Protein AF-A0A5E5Q3W7-F1 (afdb_monomer_lite)

Radius of gyration: 12.16 Å; chains: 1; bounding box: 30×17×28 Å

Sequence (59 aa):
MSTSVEHSNKDKCFFGKLEMIDDLATFEVDTVENLERNFQDSVNHYIDTCKQLNREAQN

Foldseek 3Di:
DDKDWDADPPVQKIKIWDPQFPDTFIFIGNDPVCVVVRVVVSVVVQCVVCVVVVHHDGD

pLDDT: mean 92.99, std 4.33, range [71.56, 97.81]

Secondary structure (DSSP, 8-state):
--EEEEEETTTTEEEEEE-S-SS--EEEESSGGGHHHHHHHHHHHHHHHHHHTT-----

Structure (mmCIF, N/CA/C/O backbone):
data_AF-A0A5E5Q3W7-F1
#
_entry.id   AF-A0A5E5Q3W7-F1
#
loop_
_atom_site.group_PDB
_atom_site.id
_atom_site.type_symbol
_atom_site.label_atom_id
_atom_site.label_alt_id
_atom_site.label_comp_id
_atom_site.label_asym_id
_atom_site.label_entity_id
_atom_site.label_seq_id
_atom_site.pdbx_PDB_ins_code
_atom_site.Cartn_x
_atom_site.Cartn_y
_atom_site.Cartn_z
_atom_site.occupancy
_atom_site.B_iso_or_equiv
_atom_site.auth_seq_id
_atom_site.auth_comp_id
_atom_site.auth_asym_id
_atom_site.auth_atom_id
_atom_site.pdbx_PDB_model_num
ATOM 1 N N . MET A 1 1 ? 1.183 10.371 5.967 1.00 85.25 1 MET A N 1
ATOM 2 C CA . MET A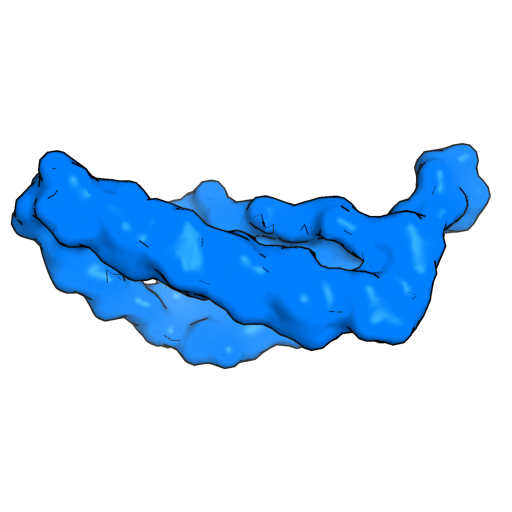 1 1 ? 1.516 9.310 5.008 1.00 85.25 1 MET A CA 1
ATOM 3 C C . MET A 1 1 ? 2.501 9.797 3.974 1.00 85.25 1 MET A C 1
ATOM 5 O O . MET A 1 1 ? 2.161 10.590 3.099 1.00 85.25 1 MET A O 1
ATOM 9 N N . SER A 1 2 ? 3.729 9.312 4.109 1.00 91.00 2 SER A N 1
ATOM 10 C CA . SER A 1 2 ? 4.776 9.362 3.090 1.00 91.00 2 SER A CA 1
ATOM 11 C C . SER A 1 2 ? 5.029 7.962 2.531 1.00 91.00 2 SER A C 1
ATOM 13 O O . SER A 1 2 ? 4.522 6.965 3.052 1.00 91.00 2 SER A O 1
ATOM 15 N N . THR A 1 3 ? 5.797 7.889 1.448 1.00 93.12 3 THR A N 1
ATOM 16 C CA . THR A 1 3 ? 6.294 6.630 0.898 1.00 93.12 3 THR A CA 1
ATOM 17 C C . THR A 1 3 ? 7.674 6.838 0.289 1.00 93.12 3 THR A C 1
ATOM 19 O O . THR A 1 3 ? 7.947 7.883 -0.307 1.00 93.12 3 THR A O 1
ATOM 22 N N . SER A 1 4 ? 8.516 5.820 0.414 1.00 92.44 4 SER A N 1
ATOM 23 C CA . SER A 1 4 ? 9.731 5.651 -0.375 1.00 92.44 4 SER A CA 1
ATOM 24 C C . SER A 1 4 ? 9.522 4.484 -1.333 1.00 92.44 4 SER A C 1
ATOM 26 O O . SER A 1 4 ? 8.872 3.497 -0.979 1.00 92.44 4 SER A O 1
ATOM 28 N N . VAL A 1 5 ? 10.081 4.587 -2.538 1.00 92.50 5 VAL A N 1
ATOM 29 C CA . VAL A 1 5 ? 9.976 3.535 -3.554 1.00 92.50 5 VAL A CA 1
ATOM 30 C C . VAL A 1 5 ? 11.335 2.932 -3.878 1.00 92.50 5 VAL A C 1
ATOM 32 O O . VAL A 1 5 ? 12.339 3.637 -3.983 1.00 92.50 5 VAL A O 1
ATOM 35 N N . GLU A 1 6 ? 11.355 1.620 -4.074 1.00 93.25 6 GLU A N 1
ATOM 36 C CA . GLU A 1 6 ? 12.517 0.854 -4.514 1.00 93.25 6 GLU A CA 1
ATOM 37 C C . GLU A 1 6 ? 12.269 0.305 -5.920 1.00 93.25 6 GLU A C 1
ATOM 39 O O . GLU A 1 6 ? 11.190 -0.197 -6.218 1.00 93.25 6 GLU A O 1
ATOM 44 N N . HIS A 1 7 ? 13.264 0.390 -6.803 1.00 91.44 7 HIS A N 1
ATOM 45 C CA . HIS A 1 7 ? 13.156 -0.144 -8.161 1.00 91.44 7 HIS A CA 1
ATOM 46 C C . HIS A 1 7 ? 13.717 -1.570 -8.246 1.00 91.44 7 HIS A C 1
ATOM 48 O O . HIS A 1 7 ? 14.909 -1.788 -8.006 1.00 91.44 7 HIS A O 1
ATOM 54 N N . SER A 1 8 ? 12.895 -2.531 -8.672 1.00 90.31 8 SER A N 1
ATOM 55 C CA . SER A 1 8 ? 13.344 -3.876 -9.036 1.00 90.31 8 SER A CA 1
ATOM 56 C C . SER A 1 8 ? 13.729 -3.915 -10.512 1.00 90.31 8 SER A C 1
ATOM 58 O O . SER A 1 8 ? 12.881 -3.982 -11.396 1.00 90.31 8 SER A O 1
ATOM 60 N N . ASN A 1 9 ? 15.032 -3.959 -10.806 1.00 88.25 9 ASN A N 1
ATOM 61 C CA . ASN A 1 9 ? 15.506 -4.165 -12.184 1.00 88.25 9 ASN A CA 1
ATOM 62 C C . ASN A 1 9 ? 15.068 -5.519 -12.769 1.00 88.25 9 ASN A C 1
ATOM 64 O O . ASN A 1 9 ? 14.941 -5.652 -13.986 1.00 88.25 9 ASN A O 1
ATOM 68 N N . LYS A 1 10 ? 14.884 -6.531 -11.912 1.00 92.44 10 LYS A N 1
ATOM 69 C CA . LYS A 1 10 ? 14.494 -7.883 -12.322 1.00 92.44 10 LYS A CA 1
ATOM 70 C C . LYS A 1 10 ? 13.046 -7.907 -12.806 1.00 92.44 10 LYS A C 1
ATOM 72 O O . LYS A 1 10 ? 12.776 -8.472 -13.863 1.00 92.44 10 LYS A O 1
ATOM 77 N N . ASP A 1 11 ? 12.161 -7.274 -12.044 1.00 87.44 11 ASP A N 1
ATOM 78 C CA . ASP A 1 11 ? 10.715 -7.298 -12.282 1.00 87.44 11 ASP A CA 1
ATOM 79 C C . ASP A 1 11 ? 10.240 -6.067 -13.078 1.00 87.44 11 ASP A C 1
ATOM 81 O O . ASP A 1 11 ? 9.113 -6.034 -13.556 1.00 87.44 11 ASP A O 1
ATOM 85 N N . LYS A 1 12 ? 11.144 -5.100 -13.307 1.00 87.94 12 LYS A N 1
ATOM 86 C CA . LYS A 1 12 ? 10.925 -3.840 -14.037 1.00 87.94 12 LYS A CA 1
ATOM 87 C C . LYS A 1 12 ? 9.778 -3.007 -13.463 1.00 87.94 12 LYS A C 1
ATOM 89 O O . LYS A 1 12 ? 9.025 -2.394 -14.214 1.00 87.94 12 LYS A O 1
ATOM 94 N N . CYS A 1 13 ? 9.673 -2.980 -12.141 1.00 91.75 13 CYS A N 1
ATOM 95 C CA . CYS A 1 13 ? 8.662 -2.221 -11.421 1.00 91.75 13 CYS A CA 1
ATOM 96 C C . CYS A 1 13 ? 9.269 -1.488 -10.220 1.00 91.75 13 CYS A C 1
ATOM 98 O O . CYS A 1 13 ? 10.374 -1.793 -9.753 1.00 91.75 13 CYS A O 1
ATOM 100 N N . PHE A 1 14 ? 8.527 -0.506 -9.724 1.00 93.19 14 PHE A N 1
ATOM 101 C CA . PHE A 1 14 ? 8.771 0.163 -8.459 1.00 93.19 14 PHE A CA 1
ATOM 102 C C . PHE A 1 14 ? 7.863 -0.432 -7.392 1.00 93.19 14 PHE A C 1
ATOM 104 O O . PHE A 1 14 ? 6.661 -0.582 -7.600 1.00 93.19 14 PHE A O 1
ATOM 111 N N . PHE A 1 15 ? 8.435 -0.723 -6.236 1.00 93.88 15 PHE A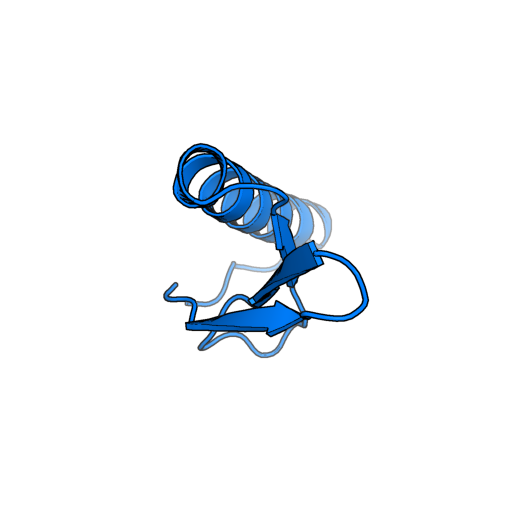 N 1
ATOM 112 C CA . PHE A 1 15 ? 7.722 -1.174 -5.056 1.00 93.88 15 PHE A CA 1
ATOM 113 C C . PHE A 1 15 ? 7.725 -0.060 -4.013 1.00 93.88 15 PHE A C 1
ATOM 115 O O . PHE A 1 15 ? 8.781 0.483 -3.688 1.00 93.88 15 PHE A O 1
ATOM 122 N N . GLY A 1 16 ? 6.551 0.279 -3.491 1.00 93.75 16 GLY A N 1
ATOM 123 C CA . GLY A 1 16 ? 6.367 1.291 -2.460 1.00 93.75 16 GLY A CA 1
ATOM 124 C C . GLY A 1 16 ? 5.588 0.757 -1.266 1.00 93.75 16 GLY A C 1
ATOM 125 O O . GLY A 1 16 ? 4.800 -0.185 -1.369 1.00 93.75 16 GLY A O 1
ATOM 126 N N . LYS A 1 17 ? 5.801 1.383 -0.111 1.00 95.38 17 LYS A N 1
ATOM 127 C CA . LYS A 1 17 ? 5.042 1.111 1.117 1.00 95.38 17 LYS A CA 1
ATOM 128 C C . LYS A 1 17 ? 4.631 2.402 1.803 1.00 95.38 17 LYS A C 1
ATOM 130 O O . LYS A 1 17 ? 5.376 3.383 1.744 1.00 95.38 17 LYS A O 1
ATOM 135 N N . LEU A 1 18 ? 3.470 2.402 2.447 1.00 95.69 18 LEU A N 1
ATOM 136 C CA . LEU A 1 18 ? 3.079 3.506 3.316 1.00 95.69 18 LEU A CA 1
ATOM 137 C C . LEU A 1 18 ? 3.977 3.496 4.553 1.00 95.69 18 LEU A C 1
ATOM 139 O O . LEU A 1 18 ? 4.228 2.452 5.155 1.00 95.69 18 LEU A O 1
ATOM 143 N N . GLU A 1 19 ? 4.498 4.662 4.897 1.00 95.19 19 GLU A N 1
ATOM 144 C CA . GLU A 1 19 ? 5.353 4.852 6.061 1.00 95.19 19 GLU A CA 1
ATOM 145 C C . GLU A 1 19 ? 4.557 5.440 7.227 1.00 95.19 19 GLU A C 1
A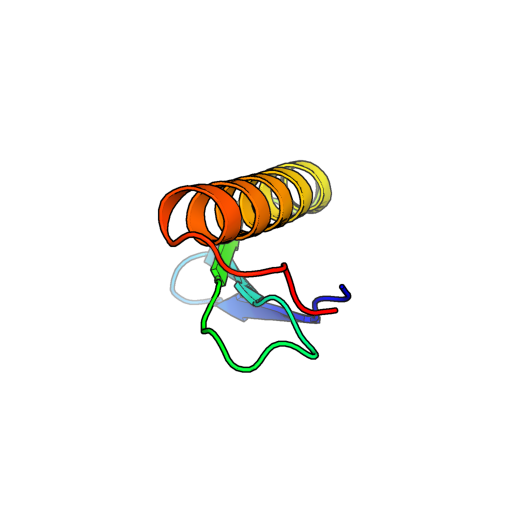TOM 147 O O . GLU A 1 19 ? 3.480 5.997 7.031 1.00 95.19 19 GLU A O 1
ATOM 152 N N . MET A 1 20 ? 5.138 5.339 8.428 1.00 92.88 20 MET A N 1
ATOM 153 C CA . MET A 1 20 ? 4.609 5.904 9.679 1.00 92.88 20 MET A CA 1
ATOM 154 C C . MET A 1 20 ? 3.270 5.298 10.154 1.00 92.88 20 MET A C 1
ATOM 156 O O . MET A 1 20 ? 2.591 5.841 11.018 1.00 92.88 20 MET A O 1
ATOM 160 N N . ILE A 1 21 ? 2.946 4.099 9.671 1.00 94.31 21 ILE A N 1
ATOM 161 C CA . ILE A 1 21 ? 1.835 3.277 10.159 1.00 94.31 21 ILE A CA 1
ATOM 162 C C . ILE A 1 21 ? 2.354 1.936 10.706 1.00 94.31 21 ILE A C 1
ATOM 164 O O . ILE A 1 21 ? 3.381 1.432 10.249 1.00 94.31 21 ILE A O 1
ATOM 168 N N . ASP A 1 22 ? 1.649 1.363 11.682 1.00 93.06 22 ASP A N 1
ATOM 169 C CA . ASP A 1 22 ? 1.944 0.046 12.266 1.00 93.06 22 ASP A CA 1
ATOM 170 C C . ASP A 1 22 ? 1.526 -1.102 11.331 1.00 93.06 22 ASP A C 1
ATOM 172 O O . ASP A 1 22 ? 2.112 -2.187 11.352 1.00 93.06 22 ASP A O 1
ATOM 176 N N . ASP A 1 23 ? 0.487 -0.874 10.525 1.00 92.81 23 ASP A N 1
ATOM 177 C CA . ASP A 1 23 ? 0.005 -1.825 9.529 1.00 92.81 23 ASP A CA 1
ATOM 178 C C . ASP A 1 23 ? 0.934 -1.855 8.300 1.00 92.81 23 ASP A C 1
ATOM 180 O O . ASP A 1 23 ? 1.556 -0.862 7.931 1.00 92.81 23 ASP A O 1
ATOM 184 N N . LEU A 1 24 ? 0.999 -2.990 7.602 1.00 94.06 24 LEU A N 1
ATOM 185 C CA . LEU A 1 24 ? 1.727 -3.081 6.336 1.00 94.06 24 LEU A CA 1
ATOM 186 C C . LEU A 1 24 ? 0.785 -2.790 5.162 1.00 94.06 24 LEU A C 1
ATOM 188 O O . LEU A 1 24 ? -0.075 -3.609 4.843 1.00 94.06 24 LEU A O 1
ATOM 192 N N . ALA A 1 25 ? 0.996 -1.660 4.488 1.00 94.19 25 ALA A N 1
ATOM 193 C CA . ALA A 1 25 ? 0.320 -1.312 3.240 1.00 94.19 25 ALA A CA 1
ATOM 194 C C . ALA A 1 25 ? 1.349 -1.010 2.144 1.00 94.19 25 ALA A C 1
ATOM 196 O O . ALA A 1 25 ? 2.261 -0.204 2.337 1.00 94.19 25 ALA A O 1
ATOM 197 N N . THR A 1 26 ? 1.213 -1.677 0.999 1.00 95.12 26 THR A N 1
ATOM 198 C CA . THR A 1 26 ? 2.178 -1.636 -0.108 1.00 95.12 26 THR A CA 1
ATOM 199 C C . THR A 1 26 ? 1.478 -1.380 -1.436 1.00 95.12 26 THR A C 1
ATOM 201 O O . THR A 1 26 ? 0.278 -1.621 -1.575 1.00 95.12 26 THR A O 1
ATOM 204 N N . PHE A 1 27 ? 2.233 -0.915 -2.424 1.00 94.38 27 PHE A N 1
ATOM 205 C CA . PHE A 1 27 ? 1.778 -0.760 -3.800 1.00 94.38 27 PHE A CA 1
ATOM 206 C C . PHE A 1 27 ? 2.931 -1.029 -4.769 1.00 94.38 27 PHE A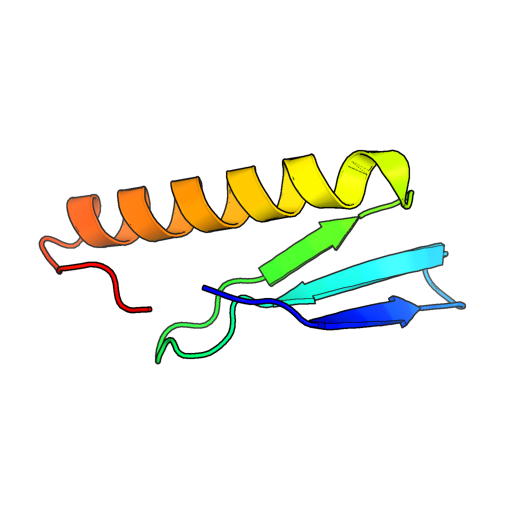 C 1
ATOM 208 O O . PHE A 1 27 ? 4.101 -0.830 -4.442 1.00 94.38 27 PHE A O 1
ATOM 215 N N . GLU A 1 28 ? 2.588 -1.480 -5.968 1.00 93.25 28 GLU A N 1
ATOM 216 C CA . GLU A 1 28 ? 3.530 -1.710 -7.060 1.00 93.25 28 GLU A CA 1
ATOM 217 C C . GLU A 1 28 ? 3.177 -0.795 -8.226 1.00 93.25 28 GLU A C 1
ATOM 219 O O . GLU A 1 28 ? 2.012 -0.449 -8.435 1.00 93.25 28 GLU A O 1
ATOM 224 N N . VAL A 1 29 ? 4.193 -0.360 -8.965 1.00 91.56 29 VAL A N 1
ATOM 225 C CA . VAL A 1 29 ? 4.029 0.590 -10.060 1.00 91.56 29 VAL A CA 1
ATOM 226 C C . VAL A 1 29 ? 4.953 0.230 -11.211 1.00 91.56 29 VAL A C 1
ATOM 228 O O . VAL A 1 29 ? 6.166 0.139 -11.042 1.00 91.56 29 VAL A O 1
ATOM 231 N N . ASP A 1 30 ? 4.392 0.116 -12.407 1.00 87.69 30 ASP A N 1
ATOM 232 C CA . ASP A 1 30 ? 5.169 -0.227 -13.602 1.00 87.69 30 ASP A CA 1
ATOM 233 C C . ASP A 1 30 ? 5.912 0.983 -14.191 1.00 87.69 30 ASP A C 1
ATOM 235 O O . ASP A 1 30 ? 6.953 0.836 -14.830 1.00 87.69 30 ASP A O 1
ATOM 239 N N . THR A 1 31 ? 5.381 2.196 -13.999 1.00 86.00 31 THR A N 1
ATOM 240 C CA . THR A 1 31 ? 5.951 3.434 -14.552 1.00 86.00 31 THR A CA 1
ATOM 241 C C . THR A 1 31 ? 5.872 4.591 -13.563 1.00 86.00 31 THR A C 1
ATOM 243 O O . THR A 1 31 ? 4.981 4.648 -12.718 1.00 86.00 31 THR A O 1
ATOM 246 N N . VAL A 1 32 ? 6.783 5.558 -13.680 1.00 84.62 32 VAL A N 1
ATOM 247 C CA . VAL A 1 32 ? 6.831 6.722 -12.778 1.00 84.62 32 VAL A CA 1
ATOM 248 C C . VAL A 1 32 ? 5.543 7.552 -12.854 1.00 84.62 32 VAL A C 1
ATOM 250 O O . VAL A 1 32 ? 5.087 8.078 -11.844 1.00 84.62 32 VAL A O 1
ATOM 253 N N . GLU A 1 33 ? 4.904 7.622 -14.022 1.00 87.62 33 GLU A N 1
ATOM 254 C CA . GLU A 1 33 ? 3.660 8.372 -14.238 1.00 87.62 33 GLU A CA 1
ATOM 255 C C . GLU A 1 33 ? 2.482 7.804 -13.436 1.00 87.62 33 GLU A C 1
ATOM 257 O O . GLU A 1 33 ? 1.582 8.544 -13.043 1.00 87.62 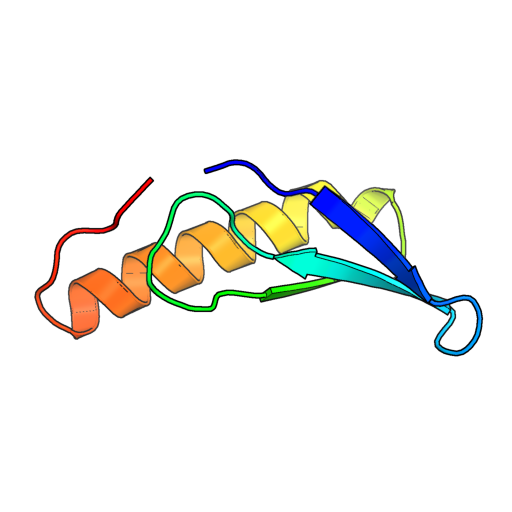33 GLU A O 1
ATOM 262 N N . ASN A 1 34 ? 2.491 6.497 -13.164 1.00 91.69 34 ASN A N 1
ATOM 263 C CA . ASN A 1 34 ? 1.439 5.828 -12.404 1.00 91.69 34 ASN A CA 1
ATOM 264 C C . ASN A 1 34 ? 1.692 5.843 -10.889 1.00 91.69 34 ASN A C 1
ATOM 266 O O . ASN A 1 34 ? 0.865 5.335 -10.127 1.00 91.69 34 ASN A O 1
ATOM 270 N N . LEU A 1 35 ? 2.815 6.407 -10.438 1.00 91.06 35 LEU A N 1
ATOM 271 C CA . LEU A 1 35 ? 3.264 6.300 -9.054 1.00 91.06 35 LEU A CA 1
ATOM 272 C C . LEU A 1 35 ? 2.360 7.062 -8.090 1.00 91.06 35 LEU A C 1
ATOM 274 O O . LEU A 1 35 ? 1.932 6.505 -7.083 1.00 91.06 35 LEU A O 1
ATOM 278 N N . GLU A 1 36 ? 2.004 8.299 -8.433 1.00 91.62 36 GLU A N 1
ATOM 279 C CA . GLU A 1 36 ? 1.117 9.117 -7.603 1.00 91.62 36 GLU A CA 1
ATOM 280 C C . GLU A 1 36 ? -0.272 8.483 -7.464 1.00 91.62 36 GLU A C 1
ATOM 282 O O . GLU A 1 36 ? -0.822 8.434 -6.365 1.00 91.62 36 GLU A O 1
ATOM 287 N N . ARG A 1 37 ? -0.812 7.931 -8.558 1.00 94.69 37 ARG A N 1
ATOM 288 C CA . ARG A 1 37 ? -2.119 7.266 -8.546 1.00 94.69 37 ARG A CA 1
ATOM 289 C C . ARG A 1 37 ? -2.113 6.030 -7.650 1.00 94.69 37 ARG A C 1
ATOM 291 O O . ARG A 1 37 ? -2.946 5.933 -6.761 1.00 94.69 37 ARG A O 1
ATOM 298 N N . ASN A 1 38 ? -1.166 5.113 -7.854 1.00 95.19 38 ASN A N 1
ATOM 299 C CA . ASN A 1 38 ? -1.107 3.879 -7.063 1.00 95.19 38 ASN A CA 1
ATOM 300 C C . ASN A 1 38 ? -0.839 4.160 -5.580 1.00 95.19 38 ASN A C 1
ATOM 302 O O . ASN A 1 38 ? -1.389 3.480 -4.715 1.00 95.19 38 ASN A O 1
ATOM 306 N N . PHE A 1 39 ? -0.051 5.194 -5.275 1.00 94.75 39 PHE A N 1
ATOM 307 C CA . PHE A 1 39 ? 0.122 5.656 -3.904 1.00 94.75 39 PHE A CA 1
ATOM 308 C C . PHE A 1 39 ? -1.201 6.153 -3.298 1.00 94.75 39 PHE A C 1
ATOM 310 O O . PHE A 1 39 ? -1.577 5.704 -2.216 1.00 94.75 39 PHE A O 1
ATOM 317 N N . GLN A 1 40 ? -1.937 7.027 -3.995 1.00 95.88 40 GLN A N 1
ATOM 318 C CA . GLN A 1 40 ? -3.245 7.515 -3.535 1.00 95.88 40 GLN A CA 1
ATOM 319 C C . GLN A 1 40 ? -4.258 6.375 -3.362 1.00 95.88 40 GLN A C 1
ATOM 321 O O . GLN A 1 40 ? -4.975 6.342 -2.363 1.00 95.88 40 GLN A O 1
ATOM 326 N N . ASP A 1 41 ? -4.285 5.414 -4.286 1.00 96.62 41 ASP A N 1
ATOM 327 C CA . ASP A 1 41 ? -5.158 4.242 -4.207 1.00 96.62 41 ASP A CA 1
ATOM 328 C C . ASP A 1 41 ? -4.812 3.367 -2.993 1.00 96.62 41 ASP A C 1
ATOM 330 O O . ASP A 1 41 ? -5.711 2.934 -2.271 1.00 96.62 41 ASP A O 1
ATOM 334 N N . SER A 1 42 ? -3.520 3.174 -2.703 1.00 95.94 42 SER A N 1
ATOM 335 C CA . SER A 1 42 ? -3.050 2.453 -1.513 1.00 95.94 42 SER A CA 1
ATOM 336 C C . SER A 1 42 ? -3.446 3.164 -0.213 1.00 95.94 42 SER A C 1
ATOM 338 O O . SER A 1 42 ? -3.949 2.523 0.712 1.00 95.94 42 SER A O 1
ATOM 340 N N . VAL A 1 43 ? -3.311 4.495 -0.156 1.00 96.50 43 VAL A N 1
ATOM 341 C CA . VAL A 1 43 ? -3.756 5.317 0.986 1.00 96.50 43 VAL A CA 1
ATOM 342 C C . VAL A 1 43 ? -5.266 5.201 1.190 1.00 96.50 43 VAL A C 1
ATOM 344 O O . VAL A 1 43 ? -5.720 4.940 2.305 1.00 96.50 43 VAL A O 1
ATOM 347 N N . ASN A 1 44 ? -6.052 5.348 0.122 1.00 97.44 44 ASN A N 1
ATOM 348 C CA . ASN A 1 44 ? -7.508 5.233 0.188 1.00 97.44 44 ASN A CA 1
ATOM 349 C C . ASN A 1 44 ? -7.932 3.837 0.655 1.00 97.44 44 ASN A C 1
ATOM 351 O O . ASN A 1 44 ? -8.769 3.712 1.550 1.00 97.44 44 ASN A O 1
ATOM 355 N N . HIS A 1 45 ? -7.306 2.791 0.110 1.00 97.19 45 HIS A N 1
ATOM 356 C CA . HIS A 1 45 ? -7.573 1.414 0.504 1.00 97.19 45 HIS A CA 1
ATOM 357 C C . HIS A 1 45 ? -7.232 1.155 1.976 1.00 97.19 45 HIS A C 1
ATOM 359 O O . HIS A 1 45 ? -8.015 0.516 2.683 1.00 97.19 45 HIS A O 1
ATOM 365 N N . TYR A 1 46 ? -6.105 1.680 2.463 1.00 96.88 46 TYR A N 1
ATOM 366 C CA . TYR A 1 46 ? -5.735 1.590 3.874 1.00 96.88 46 TYR A CA 1
ATOM 367 C C . TYR A 1 46 ? -6.777 2.268 4.774 1.00 96.88 46 TYR A C 1
ATOM 369 O O . TYR A 1 46 ? -7.275 1.655 5.719 1.00 96.88 46 TYR A O 1
ATOM 377 N N . ILE A 1 47 ? -7.172 3.502 4.448 1.00 96.94 47 ILE A N 1
ATOM 378 C CA . ILE A 1 47 ? -8.181 4.253 5.207 1.00 96.94 47 ILE A CA 1
ATOM 379 C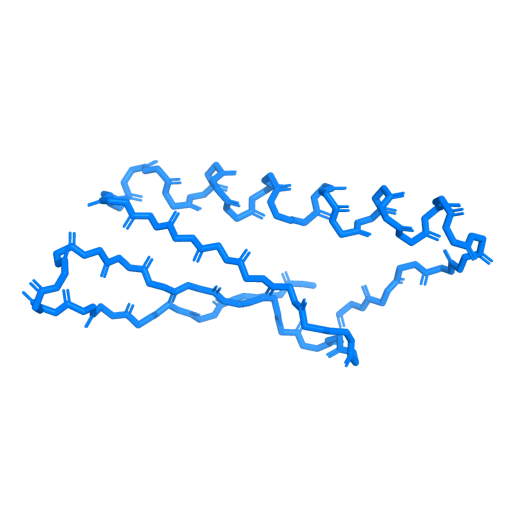 C . ILE A 1 47 ? -9.513 3.495 5.241 1.00 96.94 47 ILE A C 1
ATOM 381 O O . ILE A 1 47 ? -10.142 3.392 6.296 1.00 96.94 47 ILE A O 1
ATOM 385 N N . ASP A 1 48 ? -9.949 2.952 4.107 1.00 97.81 48 ASP A N 1
ATOM 386 C CA . ASP A 1 48 ? -11.206 2.211 4.028 1.00 97.81 48 ASP A CA 1
ATOM 387 C C . ASP A 1 48 ? -11.142 0.879 4.780 1.00 97.81 48 ASP A C 1
ATOM 389 O O . ASP A 1 48 ? -12.101 0.520 5.465 1.00 97.81 48 ASP A O 1
ATOM 393 N N . THR A 1 49 ? -9.995 0.199 4.757 1.00 96.56 49 THR A N 1
ATOM 394 C CA . THR A 1 49 ? -9.749 -0.994 5.580 1.00 96.56 49 THR A CA 1
ATOM 395 C C . THR A 1 49 ? -9.836 -0.657 7.069 1.00 96.56 49 THR A C 1
ATOM 397 O O . THR A 1 49 ? -10.513 -1.356 7.824 1.00 96.56 49 THR A O 1
ATOM 400 N N . CYS A 1 50 ? -9.236 0.455 7.504 1.00 96.94 50 CYS A N 1
ATOM 401 C CA . CYS A 1 50 ? -9.336 0.923 8.886 1.00 96.94 50 CYS A CA 1
ATOM 402 C C . CYS A 1 50 ? -10.792 1.170 9.305 1.00 96.94 50 CYS A C 1
ATOM 404 O O . CYS A 1 50 ? -11.227 0.669 10.345 1.00 96.94 50 CYS A O 1
ATOM 406 N N . LYS A 1 51 ? -11.586 1.841 8.459 1.00 97.62 51 LYS A N 1
ATOM 407 C CA . LYS A 1 51 ? -13.024 2.043 8.711 1.00 97.62 51 LYS A CA 1
ATOM 408 C C . LYS A 1 51 ? -13.781 0.720 8.828 1.00 97.62 51 LYS A C 1
ATOM 410 O O . LYS A 1 51 ? -14.576 0.563 9.750 1.00 97.62 51 LYS A O 1
ATOM 415 N N . GLN A 1 52 ? -13.534 -0.237 7.929 1.00 97.81 52 GLN A N 1
ATOM 416 C CA . GLN A 1 52 ? -14.174 -1.561 7.966 1.00 97.81 52 GLN A CA 1
ATOM 417 C C . GLN A 1 52 ? -13.847 -2.329 9.253 1.00 97.81 52 GLN A C 1
ATOM 419 O O . GLN A 1 52 ? -14.688 -3.057 9.778 1.00 97.81 52 GLN A O 1
ATOM 424 N N . LEU A 1 53 ? -12.642 -2.130 9.786 1.00 96.75 53 LEU A N 1
ATOM 425 C CA . LEU A 1 53 ? -12.186 -2.712 11.045 1.00 96.75 53 LEU A CA 1
ATOM 426 C C . LEU A 1 53 ? -12.605 -1.900 12.285 1.00 96.75 53 LEU A C 1
ATOM 428 O O . LEU A 1 53 ? -12.223 -2.272 13.393 1.00 96.75 53 LEU A O 1
ATOM 432 N N . ASN A 1 54 ? -13.384 -0.822 12.128 1.00 97.38 54 ASN A N 1
ATOM 433 C CA . ASN A 1 54 ? -13.746 0.123 13.194 1.00 97.38 54 ASN A CA 1
ATOM 434 C C . ASN A 1 54 ? -12.528 0.670 13.962 1.00 97.38 54 ASN A C 1
ATOM 436 O O . ASN A 1 54 ? -12.573 0.832 15.182 1.00 97.38 54 ASN A O 1
ATOM 440 N N . ARG A 1 55 ? -11.434 0.950 13.247 1.00 96.25 55 ARG A N 1
ATOM 441 C CA . ARG A 1 55 ? -10.248 1.633 13.778 1.00 96.25 55 ARG A CA 1
ATOM 442 C C . ARG A 1 55 ? -10.027 2.964 13.062 1.00 96.25 55 ARG A C 1
ATOM 444 O O . ARG A 1 55 ? -10.445 3.148 11.920 1.00 96.25 55 ARG A O 1
ATOM 451 N N . GLU A 1 56 ? -9.327 3.875 13.722 1.00 95.19 56 GLU A N 1
ATOM 452 C CA . GLU A 1 56 ? -8.846 5.100 13.086 1.00 95.19 56 GLU A CA 1
ATOM 453 C C . GLU A 1 56 ? -7.589 4.819 12.255 1.00 95.19 56 GLU A C 1
ATOM 455 O O . GLU A 1 56 ? -6.769 3.972 12.613 1.00 95.19 56 GLU A O 1
ATOM 460 N N . ALA A 1 57 ? -7.455 5.516 11.125 1.00 94.56 57 ALA A N 1
ATOM 461 C CA . ALA A 1 57 ? -6.259 5.441 10.295 1.00 94.56 57 ALA A CA 1
ATOM 462 C C . ALA A 1 57 ? -5.086 6.168 10.970 1.00 94.56 57 ALA A C 1
ATOM 464 O O . ALA A 1 57 ? -5.257 7.246 11.539 1.00 94.56 57 ALA A O 1
ATOM 465 N N . GLN A 1 58 ? -3.901 5.569 10.877 1.00 90.06 58 GLN A N 1
ATOM 466 C CA . GLN A 1 58 ? -2.640 6.126 11.370 1.00 90.06 58 GLN A CA 1
ATOM 467 C C . GLN A 1 58 ? -1.960 6.969 10.272 1.00 90.06 58 GLN A C 1
ATOM 469 O O . GLN A 1 58 ? -2.521 7.105 9.185 1.00 90.06 58 GLN A O 1
ATOM 474 N N . ASN A 1 59 ? -0.791 7.569 10.530 1.00 71.56 59 ASN A N 1
ATOM 475 C CA . ASN A 1 59 ? -0.215 8.590 9.642 1.00 71.56 59 ASN A CA 1
ATOM 476 C C . ASN A 1 59 ? 1.277 8.467 9.392 1.00 71.56 59 ASN A C 1
ATOM 478 O O . ASN A 1 59 ? 2.006 8.583 10.397 1.00 71.56 59 ASN A O 1
#